Protein AF-A0A7V4D0A8-F1 (afdb_monomer_lite)

Secondary structure (DSSP, 8-state):
------------------EEEEES--TTGGGGSPTT--GGGEEEEE-TTS-EEEEE-GGG---HHHHHHHHHHHHT--

Structure (mmCIF, N/CA/C/O backbone):
data_AF-A0A7V4D0A8-F1
#
_entry.id   AF-A0A7V4D0A8-F1
#
loop_
_atom_site.group_PDB
_atom_site.id
_atom_site.type_symbol
_atom_site.label_atom_id
_atom_site.label_alt_id
_atom_site.label_comp_id
_atom_site.label_asym_id
_atom_site.label_entity_id
_atom_site.label_seq_id
_atom_site.pdbx_PDB_ins_code
_atom_site.Cartn_x
_atom_site.Cartn_y
_atom_site.Cartn_z
_atom_site.occupancy
_atom_site.B_iso_or_equiv
_atom_site.auth_seq_id
_atom_site.auth_comp_id
_atom_site.auth_asym_id
_atom_site.auth_atom_id
_atom_site.pdbx_PDB_model_num
ATOM 1 N N . MET A 1 1 ? -12.983 -3.405 51.456 1.00 42.25 1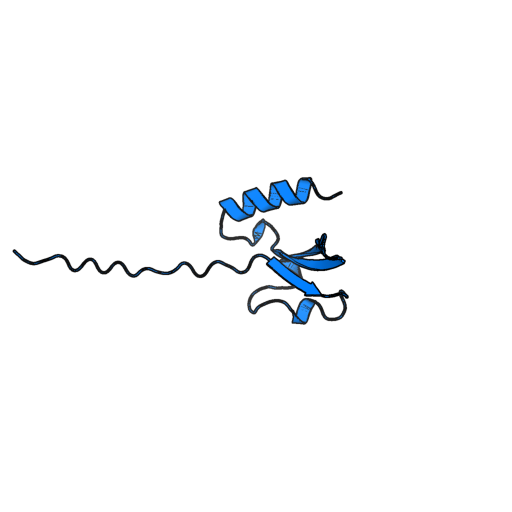 MET A N 1
ATOM 2 C CA . MET A 1 1 ? -12.032 -2.807 50.498 1.00 42.25 1 MET A CA 1
ATOM 3 C C . MET A 1 1 ? -12.042 -3.737 49.306 1.00 42.25 1 MET A C 1
ATOM 5 O O . MET A 1 1 ? -11.509 -4.826 49.429 1.00 42.25 1 MET A O 1
ATOM 9 N N . ASN A 1 2 ? -12.775 -3.393 48.248 1.00 43.34 2 ASN A N 1
ATOM 10 C CA . ASN A 1 2 ? -12.918 -4.267 47.086 1.00 43.34 2 ASN A CA 1
ATOM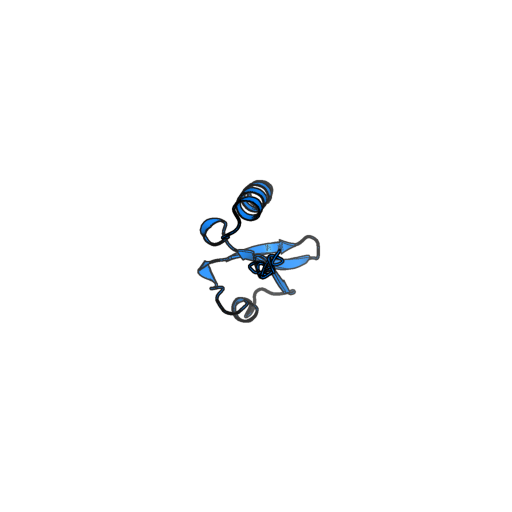 11 C C . ASN A 1 2 ? -12.047 -3.716 45.965 1.00 43.34 2 ASN A C 1
ATOM 13 O O . ASN A 1 2 ? -12.238 -2.583 45.521 1.00 43.34 2 ASN A O 1
ATOM 17 N N . GLU A 1 3 ? -11.064 -4.526 45.590 1.00 46.00 3 GLU A N 1
ATOM 18 C CA . GLU A 1 3 ? -10.126 -4.302 44.502 1.00 46.00 3 GLU A CA 1
ATOM 19 C C . GLU A 1 3 ? -10.872 -4.022 43.194 1.00 46.00 3 GLU A C 1
ATOM 21 O O . GLU A 1 3 ? -11.732 -4.785 42.749 1.00 46.00 3 GLU A O 1
ATOM 26 N N . LYS A 1 4 ? -10.534 -2.878 42.594 1.00 53.34 4 LYS A N 1
ATOM 27 C CA . LYS A 1 4 ? -10.829 -2.550 41.206 1.00 53.34 4 LYS A CA 1
ATOM 28 C C . LYS A 1 4 ? -10.062 -3.539 40.329 1.00 53.34 4 LYS A C 1
ATOM 30 O O . LYS A 1 4 ? -8.864 -3.373 40.133 1.00 53.34 4 LYS A O 1
ATOM 35 N N . LEU A 1 5 ? -10.745 -4.540 39.780 1.00 49.81 5 LEU A N 1
ATOM 36 C CA . LEU A 1 5 ? -10.259 -5.201 38.573 1.00 49.81 5 LEU A CA 1
ATOM 37 C C . LEU A 1 5 ? -10.458 -4.227 37.413 1.00 49.81 5 LEU A C 1
ATOM 39 O O . LEU A 1 5 ? -11.514 -4.138 36.789 1.00 49.81 5 LEU A O 1
ATOM 43 N N . GLU A 1 6 ? -9.418 -3.426 37.222 1.00 45.66 6 GLU A N 1
ATOM 44 C CA . GLU A 1 6 ? -9.101 -2.690 36.015 1.00 45.66 6 GLU A CA 1
ATOM 45 C C . GLU A 1 6 ? -9.108 -3.657 34.830 1.00 45.66 6 GLU A C 1
ATOM 47 O O . GLU A 1 6 ? -8.118 -4.297 34.492 1.00 45.66 6 GLU A O 1
ATOM 52 N N . ASN A 1 7 ? -10.271 -3.775 34.196 1.00 44.22 7 ASN A N 1
ATOM 53 C CA . ASN A 1 7 ? -10.429 -4.436 32.914 1.00 44.22 7 ASN A CA 1
ATOM 54 C C . ASN A 1 7 ? -9.878 -3.492 31.828 1.00 44.22 7 ASN A C 1
ATOM 56 O O . ASN A 1 7 ? -10.621 -2.983 30.988 1.00 44.22 7 ASN A O 1
ATOM 60 N N . PHE A 1 8 ? -8.569 -3.218 31.869 1.00 44.22 8 PHE A N 1
ATOM 61 C CA . PHE A 1 8 ? -7.831 -2.729 30.711 1.00 44.22 8 PHE A CA 1
ATOM 62 C C . PHE A 1 8 ? -7.825 -3.876 29.703 1.00 44.22 8 PHE A C 1
ATOM 64 O O . PHE A 1 8 ? -6.902 -4.680 29.627 1.00 44.22 8 PHE A O 1
ATOM 71 N N . SER A 1 9 ? -8.913 -3.985 28.938 1.00 39.81 9 SER A N 1
ATOM 72 C CA . SER A 1 9 ? -8.820 -4.546 27.600 1.00 39.81 9 SER A CA 1
ATOM 73 C C . SER A 1 9 ? -7.792 -3.696 26.869 1.00 39.81 9 SER A C 1
ATOM 75 O O . SER A 1 9 ? -8.120 -2.636 26.340 1.00 39.81 9 SER A O 1
ATOM 77 N N . GLU A 1 10 ? -6.545 -4.160 26.880 1.00 40.91 10 GLU A N 1
ATOM 78 C CA . GLU A 1 10 ? -5.580 -3.932 25.818 1.00 40.91 10 GLU A CA 1
ATOM 79 C C . GLU A 1 10 ? -6.267 -4.341 24.508 1.00 40.91 10 GLU A C 1
ATOM 81 O O . GLU A 1 10 ? -6.099 -5.448 23.996 1.00 40.91 10 GLU A O 1
ATOM 86 N N . LYS A 1 11 ? -7.096 -3.447 23.956 1.00 43.72 11 LYS A N 1
ATOM 87 C CA . LYS A 1 11 ? -7.293 -3.383 22.518 1.00 43.72 11 LYS A CA 1
ATOM 88 C C . LYS A 1 11 ? -5.902 -3.090 21.987 1.00 43.72 11 LYS A C 1
ATOM 90 O O . LYS A 1 11 ? -5.497 -1.936 21.928 1.00 43.72 11 LYS A O 1
ATOM 95 N N . LYS A 1 12 ? -5.143 -4.143 21.677 1.00 44.91 12 LYS A N 1
ATOM 96 C CA . LYS A 1 12 ? -4.074 -4.043 20.694 1.00 44.91 12 LYS A CA 1
ATOM 97 C C . LYS A 1 12 ? -4.740 -3.394 19.494 1.00 44.91 12 LYS A C 1
ATOM 99 O O . LYS A 1 12 ? -5.567 -4.034 18.852 1.00 44.91 12 LYS A O 1
ATOM 104 N N . GLU A 1 13 ? -4.491 -2.107 19.293 1.00 53.75 13 GLU A N 1
ATOM 105 C CA . GLU A 1 13 ? -4.834 -1.435 18.054 1.00 53.75 13 GLU A CA 1
ATOM 106 C C . GLU A 1 13 ? -4.188 -2.278 16.959 1.00 53.75 13 GLU A C 1
ATOM 108 O O . GLU A 1 13 ? -2.961 -2.349 16.852 1.00 53.75 13 GLU A O 1
ATOM 113 N N . GLU A 1 14 ? -5.008 -3.050 16.244 1.00 60.59 14 GLU A N 1
ATOM 114 C CA . GLU A 1 14 ? -4.583 -3.696 15.014 1.00 60.59 14 GLU A CA 1
ATOM 115 C C . GLU A 1 14 ? -4.133 -2.558 14.108 1.00 60.59 14 GLU A C 1
ATOM 117 O O . GLU A 1 14 ? -4.958 -1.813 13.580 1.00 60.59 14 GLU A O 1
ATOM 122 N N . LYS A 1 15 ? -2.813 -2.363 14.023 1.00 70.19 15 LYS A N 1
ATOM 123 C CA . LYS A 1 15 ? -2.224 -1.345 13.162 1.00 70.19 15 LYS A CA 1
ATOM 124 C C . LYS A 1 15 ? -2.757 -1.578 11.757 1.00 70.19 15 LYS A C 1
ATOM 126 O O . LYS A 1 15 ? -2.597 -2.669 11.206 1.00 70.19 15 LYS A O 1
ATOM 131 N N . GLN A 1 16 ? -3.423 -0.564 11.217 1.00 84.62 16 GLN A N 1
ATOM 132 C CA . GLN A 1 16 ? -3.907 -0.580 9.849 1.00 84.62 16 GLN A CA 1
ATOM 133 C C . GLN A 1 16 ? -2.737 -0.916 8.918 1.00 84.62 16 GLN A C 1
ATOM 135 O O . GLN A 1 16 ? -1.644 -0.372 9.060 1.00 84.62 16 GLN A O 1
ATOM 140 N N . ILE A 1 17 ? -2.957 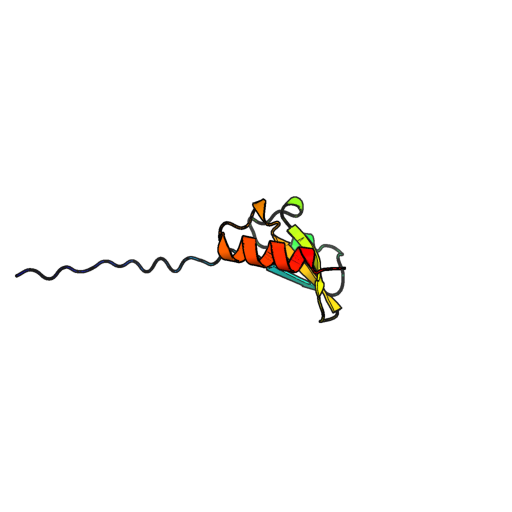-1.819 7.964 1.00 86.94 17 ILE A N 1
ATOM 141 C CA . ILE A 1 17 ? -1.936 -2.126 6.962 1.00 86.94 17 ILE A CA 1
ATOM 142 C C . ILE A 1 17 ? -1.875 -0.943 5.995 1.00 86.94 17 ILE A C 1
ATOM 144 O O . ILE A 1 17 ? -2.790 -0.749 5.193 1.00 86.94 17 ILE A O 1
ATOM 148 N N . ILE A 1 18 ? -0.817 -0.144 6.108 1.00 89.31 18 ILE A N 1
ATOM 149 C CA . ILE A 1 18 ? -0.610 1.062 5.298 1.00 89.31 18 ILE A CA 1
ATOM 150 C C . ILE A 1 18 ? 0.290 0.837 4.086 1.00 89.31 18 ILE A C 1
ATOM 152 O O . ILE A 1 18 ? 0.138 1.543 3.096 1.00 89.31 18 ILE A O 1
ATOM 156 N N . GLU A 1 19 ? 1.168 -0.163 4.127 1.00 91.25 19 GLU A N 1
ATOM 157 C CA . GLU A 1 19 ? 2.128 -0.456 3.066 1.00 91.25 19 GLU A CA 1
ATOM 158 C C . GLU A 1 19 ? 2.262 -1.960 2.817 1.00 91.25 19 GLU A C 1
ATOM 160 O O . GLU A 1 19 ? 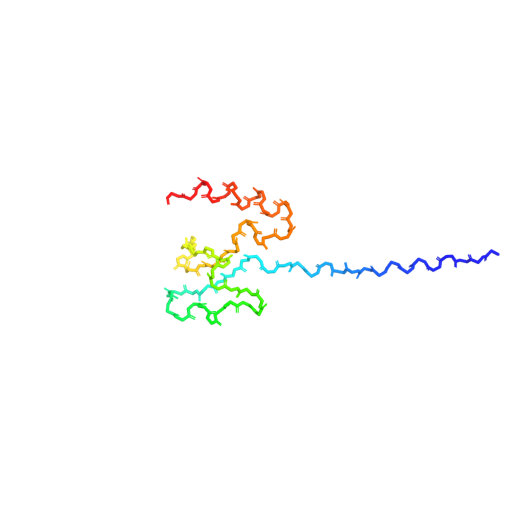1.977 -2.790 3.689 1.00 91.25 19 GLU A O 1
ATOM 165 N N . GLY A 1 20 ? 2.733 -2.318 1.624 1.00 91.69 20 GLY A N 1
ATOM 166 C CA . GLY A 1 20 ? 3.085 -3.694 1.320 1.00 91.69 20 GLY A CA 1
ATOM 167 C C . GLY A 1 20 ? 3.820 -3.875 -0.002 1.00 91.69 20 GLY A C 1
ATOM 168 O O . GLY A 1 20 ? 3.793 -3.035 -0.900 1.00 91.69 20 GLY A O 1
ATOM 169 N N . VAL A 1 21 ? 4.459 -5.035 -0.131 1.00 93.75 21 VAL A N 1
ATOM 170 C CA . VAL A 1 21 ? 5.256 -5.392 -1.308 1.00 93.75 21 VAL A CA 1
ATOM 171 C C . VAL A 1 21 ? 4.350 -5.931 -2.414 1.00 93.75 21 VAL A C 1
ATOM 173 O O . VAL A 1 21 ? 3.564 -6.856 -2.198 1.00 93.75 21 VAL A O 1
ATOM 176 N N . ILE A 1 22 ? 4.491 -5.394 -3.624 1.00 93.50 22 ILE A N 1
ATOM 177 C CA . ILE A 1 22 ? 3.876 -5.940 -4.840 1.00 93.50 22 ILE A CA 1
ATOM 178 C C . ILE A 1 22 ? 4.775 -7.041 -5.419 1.00 93.50 22 ILE A C 1
ATOM 180 O O . ILE A 1 22 ? 4.301 -8.151 -5.683 1.00 93.50 22 ILE A O 1
ATOM 184 N N . GLY A 1 23 ? 6.067 -6.739 -5.591 1.00 90.88 23 GLY A N 1
ATOM 185 C CA . GLY A 1 23 ? 7.070 -7.627 -6.186 1.00 90.88 23 GLY A CA 1
ATOM 186 C C . GLY A 1 23 ? 7.790 -6.993 -7.377 1.00 90.88 23 GLY A C 1
ATOM 187 O O . GLY A 1 23 ? 7.822 -5.777 -7.523 1.00 90.88 23 GLY A O 1
ATOM 188 N N . ASP A 1 24 ? 8.371 -7.807 -8.253 1.00 92.12 24 ASP A N 1
ATOM 189 C CA . ASP A 1 24 ? 9.164 -7.340 -9.402 1.00 92.12 24 ASP A CA 1
ATOM 190 C C . ASP A 1 24 ? 8.320 -6.729 -10.538 1.00 92.12 24 ASP A C 1
ATOM 192 O O . ASP A 1 24 ? 8.841 -6.037 -11.414 1.00 92.12 24 ASP A O 1
ATOM 196 N N . SER A 1 25 ? 7.003 -6.948 -10.525 1.00 89.25 25 SER A N 1
ATOM 197 C CA . SER A 1 25 ? 6.100 -6.523 -11.590 1.00 89.25 25 SER A CA 1
ATOM 198 C C . SER A 1 25 ? 4.782 -5.993 -11.045 1.00 89.25 25 SER A C 1
ATOM 200 O O . SER A 1 25 ? 4.191 -6.565 -10.134 1.00 89.25 25 SER A O 1
ATOM 202 N N . LEU A 1 26 ? 4.255 -4.951 -11.692 1.00 90.19 26 LEU A N 1
ATOM 203 C CA . LEU A 1 26 ? 2.897 -4.458 -11.460 1.00 90.19 26 LEU A CA 1
ATOM 204 C C . LEU A 1 26 ? 1.816 -5.364 -12.067 1.00 90.19 26 LEU A C 1
ATOM 206 O O . LEU A 1 26 ? 0.635 -5.036 -12.016 1.00 90.19 26 LEU A O 1
ATOM 210 N N . LYS A 1 27 ? 2.169 -6.492 -12.683 1.00 92.00 27 LYS A N 1
ATOM 211 C CA . LYS A 1 27 ? 1.169 -7.415 -13.216 1.00 92.00 27 LYS A CA 1
ATOM 212 C C . LYS A 1 27 ? 0.372 -8.042 -12.065 1.00 92.00 27 LYS A C 1
ATOM 214 O O . LYS A 1 27 ? 0.956 -8.608 -11.149 1.00 92.00 27 LYS A O 1
ATOM 219 N N . ASP A 1 28 ? -0.959 -7.950 -12.124 1.00 90.00 28 ASP A N 1
ATOM 220 C CA . ASP A 1 28 ? -1.872 -8.507 -11.110 1.00 90.00 28 ASP A CA 1
ATOM 221 C C . ASP A 1 28 ? -1.642 -7.978 -9.673 1.00 90.00 28 ASP A C 1
ATOM 223 O O . ASP A 1 28 ? -2.063 -8.607 -8.701 1.00 90.00 28 ASP A O 1
ATOM 227 N N . TRP A 1 29 ? -1.004 -6.811 -9.523 1.00 90.44 29 TRP A N 1
ATOM 228 C CA . TRP A 1 29 ? -0.656 -6.221 -8.224 1.00 90.44 29 TRP A CA 1
ATOM 229 C C . TRP A 1 29 ? -1.866 -5.999 -7.303 1.00 90.44 29 TRP A C 1
ATOM 231 O O . TRP A 1 29 ? -1.762 -6.147 -6.092 1.00 90.44 29 TRP A O 1
ATOM 241 N N . GLU A 1 30 ? -3.039 -5.732 -7.876 1.00 92.50 30 GLU A N 1
ATOM 242 C CA . GLU A 1 30 ? -4.309 -5.556 -7.159 1.00 92.50 30 GLU A CA 1
ATOM 243 C C . GLU A 1 30 ? -4.683 -6.799 -6.335 1.00 92.50 30 GLU A C 1
ATOM 245 O O . GLU A 1 30 ? -5.319 -6.687 -5.292 1.00 92.50 30 GLU A O 1
ATOM 250 N N . LYS A 1 31 ? -4.238 -7.993 -6.757 1.00 89.75 31 LYS A N 1
ATOM 251 C CA . LYS A 1 31 ? -4.444 -9.256 -6.027 1.00 89.75 31 LYS A CA 1
ATOM 252 C C . LYS A 1 31 ? -3.522 -9.407 -4.813 1.00 89.75 31 LYS A C 1
ATOM 254 O O . LYS A 1 31 ? -3.701 -10.341 -4.037 1.00 89.75 31 LYS A O 1
ATOM 259 N N . LYS A 1 32 ? -2.506 -8.547 -4.681 1.00 88.50 32 LYS A N 1
ATOM 260 C CA . LYS A 1 32 ? -1.580 -8.498 -3.538 1.00 88.50 32 LYS A CA 1
ATOM 261 C C . LYS A 1 32 ? -2.080 -7.576 -2.428 1.00 88.50 32 LYS A C 1
ATOM 263 O O . LYS A 1 32 ? -1.486 -7.563 -1.353 1.00 88.50 32 LYS A O 1
ATOM 268 N N . LEU A 1 33 ? -3.142 -6.812 -2.684 1.00 90.81 33 LEU A N 1
ATOM 269 C CA . LEU A 1 33 ? -3.721 -5.922 -1.692 1.00 90.81 33 LEU A CA 1
ATOM 270 C C . LEU A 1 33 ? -4.432 -6.725 -0.596 1.00 90.81 33 LEU A C 1
ATOM 272 O O . LEU A 1 33 ? -5.099 -7.723 -0.891 1.00 90.81 33 LEU A O 1
ATOM 276 N N . PRO A 1 34 ? -4.295 -6.312 0.673 1.00 89.88 34 PRO A N 1
ATOM 277 C CA . PRO A 1 34 ? -4.998 -6.944 1.773 1.00 89.88 34 PRO A CA 1
ATOM 278 C C . PRO A 1 34 ? -6.511 -6.687 1.670 1.00 89.88 34 PRO A C 1
ATOM 280 O O . PRO A 1 34 ? -6.951 -5.719 1.040 1.00 89.88 34 PRO A O 1
ATOM 283 N N . PRO A 1 35 ? -7.339 -7.539 2.298 1.00 87.44 35 PRO A N 1
ATOM 284 C CA . PRO A 1 35 ? -8.783 -7.348 2.303 1.00 87.44 35 PRO A CA 1
ATOM 285 C C . PRO A 1 35 ? -9.145 -5.986 2.911 1.00 87.44 35 PRO A C 1
ATOM 287 O O . PRO A 1 35 ? -8.661 -5.625 3.979 1.00 87.44 35 PRO A O 1
ATOM 290 N N . GLY A 1 36 ? -10.009 -5.236 2.224 1.00 86.06 36 GLY A N 1
ATOM 291 C CA . GLY A 1 36 ? -10.416 -3.886 2.630 1.00 86.06 36 GLY A CA 1
ATOM 292 C C . GLY A 1 36 ? -9.579 -2.753 2.027 1.00 86.06 36 GLY A C 1
ATOM 293 O O . GLY A 1 36 ? -10.001 -1.603 2.114 1.00 86.06 36 GLY A O 1
ATOM 294 N N . VAL A 1 37 ? -8.461 -3.055 1.356 1.00 90.62 37 VAL A N 1
ATOM 295 C CA . VAL A 1 37 ? -7.684 -2.069 0.591 1.00 90.62 37 VAL A CA 1
ATOM 296 C C . VAL A 1 37 ? -8.033 -2.177 -0.889 1.00 90.62 37 VAL A C 1
ATOM 298 O O . VAL A 1 37 ? -7.843 -3.219 -1.516 1.00 90.62 37 VAL A O 1
ATOM 301 N N . LEU A 1 38 ? -8.560 -1.090 -1.455 1.00 92.19 38 LEU A N 1
ATOM 302 C CA . LEU A 1 38 ? -8.908 -1.021 -2.871 1.00 92.19 38 LEU A CA 1
ATOM 303 C C . LEU A 1 38 ? -7.744 -0.455 -3.701 1.00 92.19 38 LEU A C 1
ATOM 305 O O . LEU A 1 38 ? -7.016 0.410 -3.216 1.00 92.19 38 LEU A O 1
ATOM 309 N N . PRO A 1 39 ? -7.614 -0.837 -4.984 1.00 91.69 39 PRO A N 1
ATOM 310 C CA . PRO A 1 39 ? -6.574 -0.316 -5.878 1.00 91.69 39 PRO A CA 1
ATOM 311 C C . PRO A 1 39 ? -6.549 1.210 -6.021 1.00 91.69 39 PRO A C 1
ATOM 313 O O . PRO A 1 39 ? -5.500 1.793 -6.257 1.00 91.69 39 PRO A O 1
ATOM 316 N N . GLN A 1 40 ? -7.702 1.864 -5.876 1.00 93.56 40 GLN A N 1
ATOM 317 C CA . GLN A 1 40 ? -7.828 3.324 -5.927 1.00 93.56 40 GLN A CA 1
ATOM 318 C C . GLN A 1 40 ? -7.374 4.026 -4.639 1.00 93.56 40 GLN A C 1
ATOM 320 O O . GLN A 1 40 ? -7.242 5.243 -4.627 1.00 93.56 40 GLN A O 1
ATOM 325 N N . MET A 1 41 ? -7.192 3.275 -3.550 1.00 93.31 41 MET A N 1
ATOM 326 C CA . MET A 1 41 ? -6.826 3.810 -2.239 1.00 93.31 41 MET A CA 1
ATOM 327 C C . MET A 1 41 ? -5.316 3.854 -2.028 1.00 93.31 41 MET A C 1
ATOM 329 O O . MET A 1 41 ? -4.876 4.265 -0.960 1.00 93.31 41 MET A O 1
ATOM 333 N N . VAL A 1 42 ? -4.527 3.398 -2.999 1.00 93.06 42 VAL A N 1
ATOM 334 C CA . VAL A 1 42 ? -3.086 3.204 -2.851 1.00 93.06 42 VAL A CA 1
ATOM 335 C C . VAL A 1 42 ? -2.315 3.864 -3.986 1.00 93.06 42 VAL A C 1
ATOM 337 O O . VAL A 1 42 ? -2.730 3.839 -5.145 1.00 93.06 42 VAL A O 1
ATOM 340 N N . ASP A 1 43 ? -1.154 4.403 -3.647 1.00 91.94 43 ASP A N 1
ATOM 341 C CA . ASP A 1 43 ? -0.089 4.717 -4.584 1.00 91.94 43 ASP A CA 1
ATOM 342 C C . ASP A 1 43 ? 0.825 3.512 -4.785 1.00 91.94 43 ASP A C 1
ATOM 344 O O . ASP A 1 43 ? 0.917 2.619 -3.941 1.00 91.94 43 ASP A O 1
ATOM 348 N N . LYS A 1 44 ? 1.535 3.510 -5.914 1.00 91.88 44 LYS A N 1
ATOM 349 C CA . LYS A 1 44 ? 2.565 2.522 -6.237 1.00 91.88 44 LYS A CA 1
ATOM 350 C C . LYS A 1 44 ? 3.885 3.234 -6.441 1.00 91.88 44 LYS A C 1
ATOM 352 O O . LYS A 1 44 ? 3.934 4.215 -7.178 1.00 91.88 44 LYS A O 1
ATOM 357 N N . PHE A 1 45 ? 4.946 2.698 -5.864 1.00 88.88 45 PHE A N 1
ATOM 358 C CA . PHE A 1 45 ? 6.286 3.254 -5.992 1.00 88.88 45 PHE A CA 1
ATOM 359 C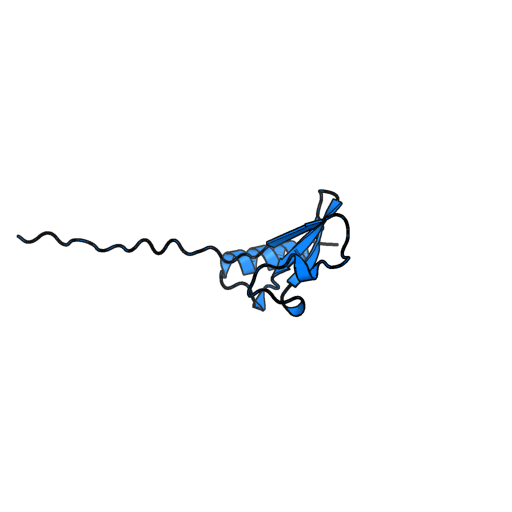 C . PHE A 1 45 ? 7.318 2.134 -6.101 1.00 88.88 45 PHE A C 1
ATOM 361 O O . PHE A 1 45 ? 7.071 0.999 -5.690 1.00 88.88 45 PHE A O 1
ATOM 368 N N . LEU A 1 46 ? 8.462 2.445 -6.707 1.00 90.56 46 LEU A N 1
ATOM 369 C CA . LEU A 1 46 ? 9.590 1.526 -6.786 1.00 90.56 46 LEU A CA 1
ATOM 370 C C . LEU A 1 46 ? 10.486 1.769 -5.569 1.00 90.56 46 LEU A C 1
ATOM 372 O O . LEU A 1 46 ? 11.027 2.862 -5.409 1.00 90.56 46 LEU A O 1
ATOM 376 N N . GLY A 1 47 ? 10.615 0.766 -4.706 1.00 87.62 47 GLY A N 1
ATOM 377 C CA . GLY A 1 47 ? 11.459 0.836 -3.519 1.00 87.62 47 GLY A CA 1
ATOM 378 C C . GLY A 1 47 ? 12.947 0.731 -3.857 1.00 87.62 47 GLY A C 1
ATOM 379 O O . GLY A 1 47 ? 13.339 0.298 -4.945 1.00 87.62 47 GLY A O 1
ATOM 380 N N . SER A 1 48 ? 13.800 1.085 -2.896 1.00 86.56 48 SER A N 1
ATOM 381 C CA . SER A 1 48 ? 15.265 0.974 -3.014 1.00 86.56 48 SER A CA 1
ATOM 382 C C . SER A 1 48 ? 15.750 -0.465 -3.239 1.00 86.56 48 SER A C 1
ATOM 384 O O . SER A 1 48 ? 16.852 -0.690 -3.733 1.00 86.56 48 SER A O 1
ATOM 386 N N . ASP A 1 49 ? 14.922 -1.447 -2.896 1.00 90.00 49 ASP A N 1
ATOM 387 C CA . ASP A 1 49 ? 15.104 -2.877 -3.134 1.00 90.00 49 ASP A CA 1
ATOM 388 C C . ASP A 1 49 ? 14.766 -3.312 -4.574 1.00 90.00 49 ASP A C 1
ATOM 390 O O . ASP A 1 49 ? 14.845 -4.495 -4.895 1.00 90.00 49 ASP A O 1
ATOM 394 N N . SER A 1 50 ? 14.448 -2.367 -5.469 1.00 90.69 50 SER A N 1
ATOM 395 C CA . SER A 1 50 ? 14.051 -2.616 -6.866 1.00 90.69 50 SER A CA 1
ATOM 396 C C . SER A 1 50 ? 12.756 -3.422 -7.024 1.00 90.69 50 SER A C 1
ATOM 398 O O . SER A 1 50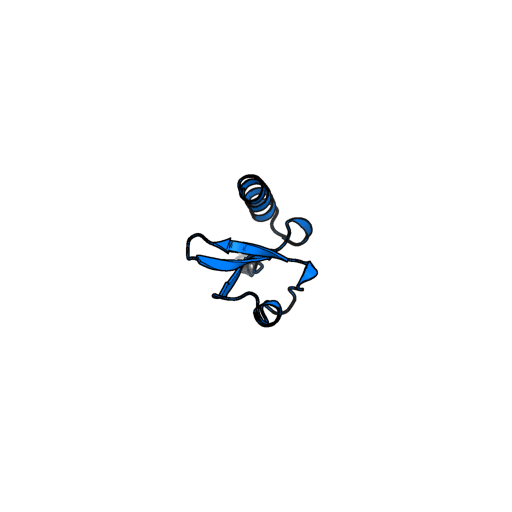 ? 12.485 -3.938 -8.110 1.00 90.69 50 SER A O 1
ATOM 400 N N . LEU A 1 51 ? 11.941 -3.514 -5.971 1.00 93.75 51 LEU A N 1
ATOM 401 C CA . LEU A 1 51 ? 10.593 -4.066 -6.036 1.00 93.75 51 LEU A CA 1
ATOM 402 C C . LEU A 1 51 ? 9.565 -2.944 -6.012 1.00 93.75 51 LEU A C 1
ATOM 404 O O . LEU A 1 51 ? 9.772 -1.871 -5.445 1.00 93.75 51 LEU A O 1
ATOM 408 N N . TRP A 1 52 ? 8.432 -3.210 -6.641 1.00 93.81 52 TRP A N 1
ATOM 409 C CA . TRP A 1 52 ? 7.254 -2.382 -6.516 1.00 93.81 52 TRP A CA 1
ATOM 410 C C . TRP A 1 52 ? 6.620 -2.596 -5.151 1.00 93.81 52 TRP A C 1
ATOM 412 O O . TRP A 1 52 ? 6.444 -3.731 -4.698 1.00 93.81 52 TRP A O 1
ATOM 422 N N . HIS A 1 53 ? 6.212 -1.493 -4.546 1.00 94.12 53 HIS A N 1
ATOM 423 C CA . HIS A 1 53 ? 5.459 -1.444 -3.305 1.00 94.12 53 HIS A CA 1
ATOM 424 C C . HIS A 1 53 ? 4.181 -0.652 -3.531 1.00 94.12 53 HIS A C 1
ATOM 426 O O . HIS A 1 53 ? 4.100 0.191 -4.431 1.00 94.12 53 HIS A O 1
ATOM 432 N N . TRP A 1 54 ? 3.170 -0.951 -2.727 1.00 93.31 54 TRP A N 1
ATOM 433 C CA . TRP A 1 54 ? 1.973 -0.138 -2.612 1.00 93.31 54 TRP A CA 1
ATOM 434 C C . TRP A 1 54 ? 1.959 0.541 -1.247 1.00 93.31 54 TRP A C 1
ATOM 436 O O . TRP A 1 54 ? 2.435 -0.017 -0.259 1.00 93.31 54 TRP A O 1
ATOM 446 N N . HIS A 1 55 ? 1.386 1.736 -1.195 1.00 93.06 55 HIS A N 1
ATOM 447 C CA . HIS A 1 55 ? 1.153 2.461 0.046 1.00 93.06 55 HIS A CA 1
ATOM 448 C C . HIS A 1 55 ? -0.216 3.126 -0.008 1.00 93.06 55 HIS A C 1
ATOM 450 O O . HIS A 1 55 ? -0.587 3.669 -1.044 1.00 93.06 55 HIS A O 1
ATOM 456 N N . LEU A 1 56 ? -0.980 3.104 1.081 1.00 92.62 56 LEU A N 1
ATOM 457 C CA . LEU A 1 56 ? -2.252 3.816 1.161 1.00 92.62 56 LEU A CA 1
ATOM 458 C C . LEU A 1 56 ? -2.056 5.316 0.942 1.00 92.62 56 LEU A C 1
ATOM 460 O O . LEU A 1 56 ? -1.098 5.917 1.430 1.00 92.62 56 LEU A O 1
ATOM 464 N N . LEU A 1 57 ? -2.994 5.933 0.230 1.00 90.69 57 LEU A N 1
ATOM 465 C CA . LEU A 1 57 ? -3.041 7.381 0.113 1.00 90.69 57 LEU A CA 1
ATOM 466 C C . LEU A 1 57 ? -3.309 7.987 1.498 1.00 90.69 57 LEU A C 1
ATOM 468 O O . LEU A 1 57 ? -4.081 7.409 2.271 1.00 90.69 57 LEU A O 1
ATOM 472 N N . PRO A 1 58 ? -2.747 9.174 1.794 1.00 88.62 58 PRO A N 1
ATOM 473 C CA . PRO A 1 58 ? -2.910 9.847 3.080 1.00 88.62 58 PRO A CA 1
ATOM 474 C C . PRO A 1 58 ? -4.366 9.953 3.550 1.00 88.62 58 PRO A C 1
ATOM 476 O O . PRO A 1 58 ? -4.655 9.804 4.732 1.00 88.62 58 PRO A O 1
ATOM 479 N N . GLU A 1 59 ? -5.300 10.172 2.623 1.00 89.38 59 GLU A N 1
ATOM 480 C CA . GLU A 1 59 ? -6.732 10.298 2.914 1.00 89.38 59 GLU A CA 1
ATOM 481 C C . GLU A 1 59 ? -7.370 9.022 3.496 1.00 89.38 59 GLU A C 1
ATOM 483 O O . GLU A 1 59 ? -8.391 9.113 4.175 1.00 89.38 59 GLU A O 1
ATOM 488 N N . TYR A 1 60 ? -6.764 7.851 3.267 1.00 90.00 60 TYR A N 1
ATOM 489 C CA . TYR A 1 60 ? -7.243 6.555 3.759 1.00 90.00 60 TYR A CA 1
ATOM 490 C C . TYR A 1 60 ? -6.460 6.034 4.969 1.00 90.00 60 TYR A C 1
ATOM 492 O O . TYR A 1 60 ? -6.815 4.984 5.507 1.00 90.00 60 TYR A O 1
ATOM 500 N N . ILE A 1 61 ? -5.410 6.729 5.412 1.00 89.12 61 ILE A N 1
ATOM 501 C CA . ILE A 1 61 ? -4.651 6.368 6.615 1.00 89.12 61 ILE A CA 1
ATOM 502 C C . ILE A 1 61 ? -5.399 6.920 7.835 1.00 89.12 61 ILE A C 1
ATOM 504 O O . ILE A 1 61 ? -5.591 8.131 7.955 1.00 89.12 61 ILE A O 1
ATOM 508 N N . GLN A 1 62 ? -5.850 6.035 8.732 1.00 86.88 62 GLN A N 1
ATOM 509 C CA . GLN A 1 62 ? -6.572 6.444 9.945 1.00 86.88 62 GLN A CA 1
ATOM 510 C C . GLN A 1 62 ? -5.655 7.088 10.986 1.00 86.88 62 GLN A C 1
ATOM 512 O O . GLN A 1 62 ? -6.088 7.978 11.717 1.00 86.88 62 GLN A O 1
ATOM 517 N N . ASP A 1 63 ? -4.399 6.649 11.040 1.00 85.25 63 ASP A N 1
ATOM 518 C CA . ASP A 1 63 ? -3.402 7.186 11.954 1.00 85.25 63 ASP A CA 1
ATOM 519 C C . ASP A 1 63 ? -2.848 8.525 11.440 1.00 85.25 63 ASP A C 1
ATOM 521 O O . ASP A 1 63 ? -2.255 8.619 10.362 1.00 85.25 63 ASP A O 1
ATOM 525 N N . GLU A 1 64 ? -3.068 9.598 12.202 1.00 86.19 64 GLU A N 1
ATOM 526 C CA . GLU A 1 64 ? -2.651 10.940 11.791 1.00 86.19 64 GLU A CA 1
ATOM 527 C C . GLU A 1 64 ? -1.121 11.103 11.756 1.00 86.19 64 GLU A C 1
ATOM 529 O O . GLU A 1 64 ? -0.614 11.883 10.941 1.00 86.19 64 GLU A O 1
ATOM 534 N N . GLU A 1 65 ? -0.380 10.399 12.617 1.00 86.44 65 GLU A N 1
ATOM 535 C CA . GLU A 1 65 ? 1.082 10.476 12.649 1.00 86.44 65 GLU A CA 1
ATOM 536 C C . GLU A 1 65 ? 1.686 9.801 11.414 1.00 86.44 65 GLU A C 1
ATOM 538 O O . GLU A 1 65 ? 2.515 10.410 10.730 1.00 86.44 65 GLU A O 1
ATOM 543 N N . GLU A 1 66 ? 1.217 8.598 11.072 1.00 85.12 66 GLU A N 1
ATOM 544 C CA . GLU A 1 66 ? 1.606 7.876 9.855 1.00 85.12 66 GLU A CA 1
ATOM 545 C C . GLU A 1 66 ? 1.222 8.663 8.602 1.00 85.12 66 GLU A C 1
ATOM 547 O O . GLU A 1 66 ? 2.033 8.800 7.686 1.00 85.12 66 GLU A O 1
ATOM 552 N N . ARG A 1 67 ? 0.028 9.271 8.585 1.00 88.56 67 ARG A N 1
ATOM 553 C CA . ARG A 1 67 ? -0.411 10.134 7.482 1.00 88.56 67 ARG A CA 1
ATOM 554 C C . ARG A 1 67 ? 0.564 11.287 7.248 1.00 88.56 67 ARG A C 1
ATOM 556 O O . ARG A 1 67 ? 1.056 11.459 6.135 1.00 88.56 67 ARG A O 1
ATOM 563 N N . LYS A 1 68 ? 0.892 12.043 8.302 1.00 87.00 68 LYS A N 1
ATOM 564 C CA . LYS A 1 68 ? 1.825 13.181 8.229 1.00 87.00 68 LYS A CA 1
ATOM 565 C C . LYS A 1 68 ? 3.237 12.755 7.841 1.00 87.00 68 LYS A C 1
ATOM 567 O O . LYS A 1 68 ? 3.939 13.510 7.168 1.00 87.00 68 LYS A O 1
ATOM 572 N N . LYS A 1 69 ? 3.679 11.584 8.304 1.00 85.88 69 LYS A N 1
ATOM 573 C CA . LYS A 1 69 ? 4.976 11.016 7.941 1.00 85.88 69 LYS A CA 1
ATOM 574 C C . LYS A 1 69 ? 5.010 10.696 6.445 1.00 85.88 69 LYS A C 1
ATOM 576 O O . LYS A 1 69 ? 5.894 11.196 5.753 1.00 85.88 69 LYS A O 1
ATOM 581 N N . TYR A 1 70 ? 4.009 9.972 5.948 1.00 84.00 70 TYR A N 1
ATOM 582 C CA . TYR A 1 70 ? 3.933 9.588 4.543 1.00 84.00 70 TYR A CA 1
ATOM 583 C C . TYR A 1 70 ? 3.776 10.791 3.607 1.00 84.00 70 TYR A C 1
ATOM 585 O O . TYR A 1 70 ? 4.439 10.841 2.579 1.00 84.00 70 TYR A O 1
ATOM 593 N N . GLU A 1 71 ? 2.972 11.799 3.967 1.00 85.06 71 GLU A N 1
ATOM 594 C CA . GLU A 1 71 ? 2.863 13.038 3.181 1.00 85.06 71 GLU A CA 1
ATOM 595 C C . GLU A 1 71 ? 4.236 13.691 2.959 1.00 85.06 71 GLU A C 1
ATOM 597 O O . GLU A 1 71 ? 4.578 14.019 1.825 1.00 85.06 71 GLU A O 1
ATOM 602 N N . LYS A 1 72 ? 5.064 13.784 4.007 1.00 85.69 72 LYS A N 1
ATOM 603 C CA . LYS A 1 72 ? 6.426 14.329 3.898 1.00 85.69 72 LYS A CA 1
ATOM 604 C C . LYS A 1 72 ? 7.363 13.447 3.076 1.00 85.69 72 LYS A C 1
ATOM 606 O O . LYS A 1 72 ? 8.200 13.970 2.347 1.00 85.69 72 LYS A O 1
ATOM 611 N N . GLU A 1 73 ? 7.275 12.126 3.226 1.00 81.81 73 GLU A N 1
ATOM 612 C CA . GLU A 1 73 ? 8.103 11.186 2.458 1.00 81.81 73 GLU A CA 1
ATOM 613 C C . GLU A 1 73 ? 7.749 11.225 0.967 1.00 81.81 73 GLU A C 1
ATOM 615 O O . GLU A 1 73 ? 8.648 11.275 0.129 1.00 81.81 73 GLU A O 1
ATOM 620 N N . ARG A 1 74 ? 6.455 11.316 0.639 1.00 77.38 74 ARG A N 1
ATOM 621 C CA . ARG A 1 74 ? 5.944 11.429 -0.732 1.00 77.38 74 ARG A CA 1
ATOM 622 C C . ARG A 1 74 ? 6.394 12.718 -1.420 1.00 77.38 74 ARG A C 1
ATOM 624 O O . ARG A 1 74 ? 6.700 12.685 -2.605 1.00 77.38 74 ARG A O 1
ATOM 631 N N . GLU A 1 75 ? 6.477 13.836 -0.697 1.00 78.81 75 GLU A N 1
ATOM 632 C CA . GLU A 1 75 ? 7.028 15.096 -1.229 1.00 78.81 75 GLU A CA 1
ATOM 633 C C . GLU A 1 75 ? 8.523 15.004 -1.584 1.00 78.81 75 GLU A C 1
ATOM 635 O O . GLU A 1 75 ? 9.015 15.790 -2.392 1.00 78.81 75 GLU A O 1
ATOM 640 N N . MET A 1 76 ? 9.255 14.058 -0.988 1.00 71.44 76 MET A N 1
ATOM 641 C CA . MET A 1 76 ? 10.680 13.836 -1.252 1.00 71.44 76 MET A CA 1
ATOM 642 C C . MET A 1 76 ? 10.942 12.807 -2.360 1.00 71.44 76 MET A C 1
ATOM 644 O O . MET A 1 76 ? 12.103 12.584 -2.714 1.00 71.44 76 MET A O 1
ATOM 648 N N . TRP A 1 77 ? 9.902 12.176 -2.909 1.00 65.50 77 TRP A N 1
ATOM 649 C CA . TRP A 1 77 ? 10.047 11.261 -4.037 1.00 65.50 77 TRP A CA 1
ATOM 650 C C . TRP A 1 77 ? 10.163 12.062 -5.350 1.00 65.50 77 TRP A C 1
ATOM 652 O O . TRP A 1 77 ? 9.298 12.896 -5.619 1.00 65.50 77 TRP A O 1
ATOM 662 N N . PRO A 1 78 ? 11.246 11.871 -6.131 1.00 51.38 78 PRO A N 1
ATOM 663 C CA . PRO A 1 78 ? 11.502 12.613 -7.369 1.00 51.38 78 PRO A CA 1
ATOM 664 C C . PRO A 1 78 ? 10.581 12.224 -8.532 1.00 51.38 78 PRO A C 1
ATOM 666 O O . PRO A 1 78 ? 10.120 11.060 -8.580 1.00 51.38 78 PRO A O 1
#

Foldseek 3Di:
DDDPPPPPPPPVPPQPDFKDFQFQDPVVSQVVDDPPDGPVQWDWDQDPVRTIMIGGQLVPHPDPVVSVVVVVVVVVDD

Radius of gyration: 17.55 Å; chains: 1; bounding box: 28×24×64 Å

pLDDT: mean 80.35, std 17.23, range [39.81, 94.12]

Sequence (78 aa):
MNEKLENFSEKKEEKQIIEGVIGDSLKDWEKKLPPGVLPQMVDKFLGSDSLWHWHLLPEYIQDEEERKKYEKEREMWP